Protein AF-A0A547EEY6-F1 (afdb_monomer_lite)

Sequence (179 aa):
MLDSLKEVNQKLDKKADKVGGGTKEDALVTLDTLIASGTVKAETAMSLLPTLQKGAVATGASSEDMAKIAISSMQQFGIKEEDIGRALDMAVAAGQAGSFELAYMASWLPQQMAAAKQAGLSSIEGFERLLIANQQARVTAGTSDEAGNNLVNLLGKITAKETNERFKNIEYKSVEDQT

Radius of gyration: 20.04 Å; chains: 1; bounding box: 40×37×74 Å

pLDDT: mean 86.89, std 13.4, range [40.03, 98.25]

Organism: Mannheimia haemolytica (NCBI:txid75985)

Foldseek 3Di:
DVVVVVVLVVLLVVCQVPLPAADSVLLVLLLCLLVVLVQHDSVLSSVCSSLLRNLCRVQVNRSNLLSLQLSLLCPLQVEDSVCSSVLSVLLSVLQVVPLAHSSLCSVQVNLLSNLVVLVVQHYSVSSNVVSVQLSVLSVPDPDSVNSSVVSSVVSNQCNDPVNVVVVVPDDPDDPVNVD

InterPro domains:
  IPR010090 Phage tail tape measure protein [PF10145] (14-170)
  IPR010090 Phage tail tape measure protein [TIGR01760] (33-123)

Secondary structure (DSSP, 8-state):
-HHHHHHHHHHHHHHHHHH-SS-HHHHHHHHHHHHHTSSS-HHHHHHHHHHHHHHHHHHT--HHHHHHHHHHHHHHH---GGGHHHHHHHHHHHHHTSSS-HHHHHHHHHHHHHHHHHTT--HHHHHHHHHHHHHHHHHHSSSHHHHHHHHHHHHHHHH-HHHHHHHHT-----GGGG-

Structure (mmCIF, N/CA/C/O backbone):
data_AF-A0A547EEY6-F1
#
_entry.id   AF-A0A547EEY6-F1
#
loop_
_atom_site.group_PDB
_atom_site.id
_atom_site.type_symbol
_atom_site.label_atom_id
_atom_site.label_alt_id
_atom_site.label_comp_id
_atom_site.label_asym_id
_atom_site.label_entity_id
_atom_site.label_seq_id
_atom_site.pdbx_PDB_ins_code
_atom_site.Cartn_x
_atom_site.Cartn_y
_atom_site.Cartn_z
_atom_site.occupancy
_atom_site.B_iso_or_equiv
_atom_site.auth_seq_id
_atom_site.auth_comp_id
_atom_site.auth_asym_id
_atom_site.auth_atom_id
_atom_site.pdbx_PDB_model_num
ATOM 1 N N . MET A 1 1 ? -19.198 18.211 13.349 1.00 50.56 1 MET A N 1
ATOM 2 C CA . MET A 1 1 ? -17.735 18.002 13.285 1.00 50.56 1 MET A CA 1
ATOM 3 C C . MET A 1 1 ? -17.149 17.767 14.676 1.00 50.56 1 MET A C 1
ATOM 5 O O . MET A 1 1 ? -16.624 16.691 14.903 1.00 50.56 1 MET A O 1
ATOM 9 N N . LEU A 1 2 ? -17.294 18.696 15.633 1.00 40.03 2 LEU A N 1
ATOM 10 C CA . LEU A 1 2 ? -16.827 18.494 17.019 1.00 40.03 2 LEU A CA 1
ATOM 11 C C . LEU A 1 2 ? -17.577 17.381 17.776 1.00 40.03 2 LEU A C 1
ATOM 13 O O . LEU A 1 2 ? -16.948 16.586 18.467 1.00 40.03 2 LEU A O 1
ATOM 17 N N . ASP A 1 3 ? -18.896 17.275 17.602 1.00 55.00 3 ASP A N 1
ATOM 18 C CA . ASP A 1 3 ? -19.679 16.196 18.228 1.00 55.00 3 ASP A CA 1
ATOM 19 C C . ASP A 1 3 ? -19.351 14.823 17.630 1.00 55.00 3 ASP A C 1
ATOM 21 O O . ASP A 1 3 ? -19.234 13.836 18.349 1.00 55.00 3 ASP A O 1
ATOM 25 N N . SER A 1 4 ? -19.074 14.795 16.325 1.00 55.41 4 SER A N 1
ATOM 26 C CA . SER A 1 4 ? -18.596 13.627 15.583 1.00 55.41 4 SER A CA 1
ATOM 27 C C . SER A 1 4 ? -17.285 13.088 16.174 1.00 55.41 4 SER A C 1
ATOM 29 O O . SER A 1 4 ? -17.142 11.888 16.381 1.00 55.41 4 SER A O 1
ATOM 31 N N . LEU A 1 5 ? -16.347 13.982 16.505 1.00 53.81 5 LEU A N 1
ATOM 32 C CA . LEU A 1 5 ? -15.049 13.631 17.093 1.00 53.81 5 LEU A CA 1
ATOM 33 C C . LEU A 1 5 ? -15.175 13.099 18.528 1.00 53.81 5 LEU A C 1
ATOM 35 O O . LEU A 1 5 ? -14.501 12.137 18.893 1.00 53.81 5 LEU A O 1
ATOM 39 N N . LYS A 1 6 ? -16.067 13.675 19.346 1.00 67.38 6 LYS A N 1
ATOM 40 C CA . LYS A 1 6 ? -16.330 13.171 20.707 1.00 67.38 6 LYS A CA 1
ATOM 41 C C . LYS A 1 6 ? -16.932 11.768 20.691 1.00 67.38 6 LYS A C 1
ATOM 43 O O . LYS A 1 6 ? -16.553 10.925 21.505 1.00 67.38 6 LYS A O 1
ATOM 48 N N . GLU A 1 7 ? -17.848 11.516 19.763 1.00 71.69 7 GLU A N 1
ATOM 49 C CA . GLU A 1 7 ? -18.482 10.208 19.611 1.00 71.69 7 GLU A CA 1
ATOM 50 C C . GLU A 1 7 ? -17.488 9.148 19.107 1.00 71.69 7 GLU A C 1
ATOM 52 O O . GLU A 1 7 ? -17.507 8.007 19.575 1.00 71.69 7 GLU A O 1
ATOM 57 N N . VAL A 1 8 ? -16.571 9.536 18.212 1.00 65.88 8 VAL A N 1
ATOM 58 C CA . VAL A 1 8 ? -15.445 8.696 17.774 1.00 65.88 8 VAL A CA 1
ATOM 59 C C . VAL A 1 8 ? -14.524 8.364 18.951 1.00 65.88 8 VAL A C 1
ATOM 61 O O . VAL A 1 8 ? -14.259 7.184 19.167 1.00 65.88 8 VAL A O 1
ATOM 64 N N . ASN A 1 9 ? -14.137 9.343 19.777 1.00 64.75 9 ASN A N 1
ATOM 65 C CA . ASN A 1 9 ? -13.295 9.110 20.961 1.00 64.75 9 ASN A CA 1
ATOM 66 C C . ASN A 1 9 ? -13.926 8.143 21.977 1.00 64.75 9 ASN A C 1
ATOM 68 O O . ASN A 1 9 ? -13.262 7.224 22.450 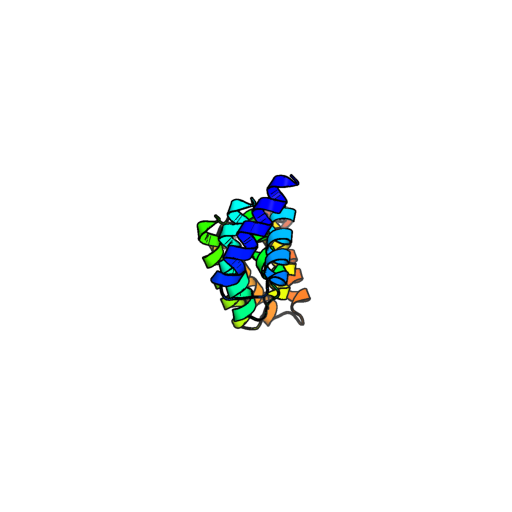1.00 64.75 9 ASN A O 1
ATOM 72 N N . GLN A 1 10 ? -15.222 8.273 22.274 1.00 66.81 10 GLN A N 1
ATOM 73 C CA . GLN A 1 10 ? -15.894 7.328 23.180 1.00 66.81 10 GLN A CA 1
ATOM 74 C C . GLN A 1 10 ? -16.005 5.911 22.602 1.00 66.81 10 GLN A C 1
ATOM 76 O O . GLN A 1 10 ? -15.933 4.923 23.341 1.00 66.81 10 GLN A O 1
ATOM 81 N N . LYS A 1 11 ? -16.229 5.783 21.288 1.00 67.50 11 LYS A N 1
ATOM 82 C CA . LYS A 1 11 ? -16.283 4.473 20.620 1.00 67.50 11 LYS A CA 1
ATOM 83 C C . LYS A 1 11 ? -14.892 3.845 20.511 1.00 67.50 11 LYS A C 1
ATOM 85 O O . LYS A 1 11 ? -14.791 2.620 20.573 1.00 67.50 11 LYS A O 1
ATOM 90 N N . LEU A 1 12 ? -13.856 4.669 20.379 1.00 63.16 12 LEU A N 1
ATOM 91 C CA . LEU A 1 12 ? -12.453 4.275 20.409 1.00 63.16 12 LEU A CA 1
ATOM 92 C C . LEU A 1 12 ? -12.061 3.669 21.746 1.00 63.16 12 LEU A C 1
ATOM 94 O O . LEU A 1 12 ? -11.552 2.557 21.744 1.00 63.16 12 LEU A O 1
ATOM 98 N N . ASP A 1 13 ? -12.372 4.331 22.862 1.00 61.03 13 ASP A N 1
ATOM 99 C CA . ASP A 1 13 ? -12.052 3.824 24.204 1.00 61.03 13 ASP A CA 1
ATOM 100 C C . ASP A 1 13 ? -12.614 2.409 24.411 1.00 61.03 13 ASP A C 1
ATOM 102 O O . ASP A 1 13 ? -11.909 1.483 24.800 1.00 61.03 13 ASP A O 1
ATOM 106 N N . LYS A 1 14 ? -13.874 2.190 24.019 1.00 60.97 14 LYS A N 1
ATOM 107 C CA . LYS A 1 14 ? -14.524 0.873 24.131 1.00 60.97 14 LYS A CA 1
ATOM 108 C C . LYS A 1 14 ? -13.966 -0.185 23.176 1.00 60.97 14 LYS A C 1
ATOM 110 O O . LYS A 1 14 ? -14.146 -1.377 23.438 1.00 60.97 14 LYS A O 1
ATOM 115 N N . LYS A 1 15 ? -13.393 0.223 22.039 1.00 60.44 15 LYS A N 1
ATOM 116 C CA . LYS A 1 15 ? -12.823 -0.690 21.040 1.00 60.44 15 LYS A CA 1
ATOM 117 C C . LYS A 1 15 ? -11.363 -0.997 21.344 1.00 60.44 15 LYS A C 1
ATOM 119 O O . LYS A 1 15 ? -11.035 -2.171 21.346 1.00 60.44 15 LYS A O 1
ATOM 124 N N . ALA A 1 16 ? -10.522 -0.013 21.650 1.00 57.47 16 ALA A N 1
ATOM 125 C CA . ALA A 1 16 ? -9.105 -0.209 21.963 1.00 57.47 16 ALA A CA 1
ATOM 126 C C . ALA A 1 16 ? -8.907 -1.240 23.090 1.00 57.47 16 ALA A C 1
ATOM 128 O O . ALA A 1 16 ? -8.162 -2.201 22.908 1.00 57.47 16 ALA A O 1
ATOM 129 N N . ASP A 1 17 ? -9.699 -1.144 24.164 1.00 54.88 17 ASP A N 1
ATOM 130 C CA . ASP A 1 17 ? -9.675 -2.094 25.289 1.00 54.88 17 ASP A CA 1
ATOM 131 C C . ASP A 1 17 ? -10.091 -3.529 24.905 1.00 54.88 17 ASP A C 1
ATOM 133 O O . ASP A 1 17 ? -9.723 -4.495 25.572 1.00 54.88 17 ASP A O 1
ATOM 137 N N . LYS A 1 18 ? -10.881 -3.691 23.836 1.00 53.91 18 LYS A N 1
ATOM 138 C CA . LYS A 1 18 ? -11.432 -4.987 23.393 1.00 53.91 18 LYS A CA 1
ATOM 139 C C . LYS A 1 18 ? -10.723 -5.587 22.185 1.00 53.91 18 LYS A C 1
ATOM 141 O O . LYS A 1 18 ? -10.877 -6.777 21.921 1.00 53.91 18 LYS A O 1
ATOM 146 N N . VAL A 1 19 ? -10.036 -4.766 21.401 1.00 55.75 19 VAL A N 1
ATOM 147 C CA . VAL A 1 19 ? -9.617 -5.117 20.043 1.00 55.75 19 VAL A CA 1
ATOM 148 C C . VAL A 1 19 ? -8.312 -5.899 20.023 1.00 55.75 19 VAL A C 1
ATOM 150 O O . VAL A 1 19 ? -8.169 -6.719 19.122 1.00 55.75 19 VAL A O 1
ATOM 153 N N . GLY A 1 20 ? -7.445 -5.737 21.031 1.00 55.34 20 GLY A N 1
ATOM 154 C CA . GLY A 1 20 ? -6.220 -6.523 21.201 1.00 55.34 20 GLY A CA 1
ATOM 155 C C . GLY A 1 20 ? -5.315 -6.472 19.967 1.00 55.34 20 GLY A C 1
ATOM 156 O O . GLY A 1 20 ? -5.513 -7.227 19.018 1.00 55.34 20 GLY A O 1
ATOM 157 N N . GLY A 1 21 ? -4.314 -5.592 19.973 1.00 61.91 21 GLY A N 1
ATOM 158 C CA . GLY A 1 21 ? -3.379 -5.504 18.850 1.00 61.91 21 GLY A CA 1
ATOM 159 C C . GLY A 1 21 ? -2.663 -4.171 18.660 1.00 61.91 21 GLY A C 1
ATOM 160 O O . GLY A 1 21 ? -2.195 -3.945 17.564 1.00 61.91 21 GLY A O 1
ATOM 161 N N . GLY A 1 22 ? -2.582 -3.288 19.657 1.00 73.44 22 GLY A N 1
ATOM 162 C CA . GLY A 1 22 ? -1.822 -2.033 19.571 1.00 73.44 22 GLY A CA 1
ATOM 163 C C . GLY A 1 22 ? -2.166 -1.079 20.716 1.00 73.44 22 GLY A C 1
ATOM 164 O O . GLY A 1 22 ? -2.971 -1.435 21.585 1.00 73.44 22 GLY A O 1
ATOM 165 N N . THR A 1 23 ? -1.532 0.096 20.760 1.00 85.38 23 THR A N 1
ATOM 166 C CA . THR A 1 23 ? -1.793 1.114 21.795 1.00 85.38 23 THR A CA 1
ATOM 167 C C . THR A 1 23 ? -2.985 2.007 21.429 1.00 85.38 23 THR A C 1
ATOM 169 O O . THR A 1 23 ? -3.454 2.029 20.289 1.00 85.38 23 THR A O 1
ATOM 172 N N . LYS A 1 24 ? -3.506 2.772 22.396 1.00 85.12 24 LYS A N 1
ATOM 173 C CA . LYS A 1 24 ? -4.571 3.752 22.125 1.00 85.12 24 LYS A CA 1
ATOM 174 C C . LYS A 1 24 ? -4.076 4.852 21.181 1.00 85.12 24 LYS A C 1
ATOM 176 O O . LYS A 1 24 ? -4.823 5.318 20.323 1.00 85.12 24 LYS A O 1
ATOM 181 N N . GLU A 1 25 ? -2.821 5.241 21.338 1.00 86.50 25 GLU A N 1
ATOM 182 C CA . GLU A 1 25 ? -2.127 6.221 20.514 1.00 86.50 25 GLU A CA 1
ATOM 183 C C . GLU A 1 25 ? -2.026 5.734 19.062 1.00 86.50 25 GLU A C 1
ATOM 185 O O . GLU A 1 25 ? -2.420 6.458 18.148 1.00 86.50 25 GLU A O 1
ATOM 190 N N . ASP A 1 26 ? -1.614 4.482 18.849 1.00 87.25 26 ASP A N 1
ATOM 191 C CA . ASP A 1 26 ? -1.578 3.859 17.518 1.00 87.25 26 ASP A CA 1
ATOM 192 C C . ASP A 1 26 ? -2.963 3.828 16.865 1.00 87.25 26 ASP A C 1
ATOM 194 O O . ASP A 1 26 ? -3.116 4.101 15.668 1.00 87.25 26 ASP A O 1
ATOM 198 N N . ALA A 1 27 ? -3.993 3.515 17.654 1.00 89.50 27 ALA A N 1
ATOM 199 C CA . ALA A 1 27 ? -5.365 3.483 17.173 1.00 89.50 27 ALA A CA 1
ATOM 200 C C . ALA A 1 27 ? -5.855 4.868 16.720 1.00 89.50 27 ALA A C 1
ATOM 202 O O . ALA A 1 27 ? -6.516 4.974 15.683 1.00 89.50 27 ALA A O 1
ATOM 203 N N . LEU A 1 28 ? -5.498 5.924 17.458 1.00 90.56 28 LEU A N 1
ATOM 204 C CA . LEU A 1 28 ? -5.789 7.310 17.085 1.00 90.56 28 LEU A CA 1
ATOM 205 C C . LEU A 1 28 ? -5.065 7.701 15.795 1.00 90.56 28 LEU A C 1
ATOM 207 O O . LEU A 1 28 ? -5.721 8.155 14.862 1.00 90.56 28 LEU A O 1
ATOM 211 N N . VAL A 1 29 ? -3.760 7.427 15.692 1.00 91.25 29 VAL A N 1
ATOM 212 C CA . VAL A 1 29 ? -2.972 7.696 14.473 1.00 91.25 29 VAL A CA 1
ATOM 213 C C . VAL A 1 29 ? -3.573 6.989 13.257 1.00 91.25 29 VAL A C 1
ATOM 215 O O . VAL A 1 29 ? -3.698 7.585 12.186 1.00 91.25 29 VAL A O 1
ATOM 218 N N . THR A 1 30 ? -3.996 5.732 13.418 1.00 92.75 30 THR A N 1
ATOM 219 C CA . THR A 1 30 ? -4.635 4.957 12.343 1.00 92.75 30 THR A CA 1
ATOM 220 C C . THR A 1 30 ? -5.912 5.633 11.860 1.00 92.75 30 THR A C 1
ATOM 222 O O . THR A 1 30 ? -6.096 5.829 10.658 1.00 92.75 30 THR A O 1
ATOM 225 N N . LEU A 1 31 ? -6.812 5.984 12.783 1.00 93.19 31 LEU A N 1
ATOM 226 C CA . LEU A 1 31 ? -8.083 6.607 12.428 1.00 93.19 31 LEU A CA 1
ATOM 227 C C . LEU A 1 31 ? -7.897 7.991 11.828 1.00 93.19 31 LEU A C 1
ATOM 229 O O . LEU A 1 31 ? -8.545 8.285 10.825 1.00 93.19 31 LEU A O 1
ATOM 233 N N . ASP A 1 32 ? -7.013 8.803 12.401 1.00 93.38 32 ASP A N 1
ATOM 234 C CA . ASP A 1 32 ? -6.700 10.127 11.876 1.00 93.38 32 ASP A CA 1
ATOM 235 C C . ASP A 1 32 ? -6.169 10.012 10.446 1.00 93.38 32 ASP A C 1
ATOM 237 O O . ASP A 1 32 ? -6.658 10.707 9.561 1.00 93.38 32 ASP A O 1
ATOM 241 N N . THR A 1 33 ? -5.268 9.062 10.178 1.00 95.12 33 THR A N 1
ATOM 242 C CA . THR A 1 33 ? -4.735 8.806 8.828 1.00 95.12 33 THR A CA 1
ATOM 243 C C . THR A 1 33 ? -5.836 8.386 7.849 1.00 95.12 33 THR A C 1
ATOM 245 O O . THR A 1 33 ? -5.935 8.927 6.744 1.00 95.12 33 THR A O 1
ATOM 248 N N . LEU A 1 34 ? -6.700 7.445 8.249 1.00 94.81 34 LEU A N 1
ATOM 249 C CA . LEU A 1 34 ? -7.816 6.977 7.421 1.00 94.81 34 LEU A CA 1
ATOM 250 C C . LEU A 1 34 ? -8.799 8.109 7.109 1.00 94.81 34 LEU A C 1
ATOM 252 O O . LEU A 1 34 ? -9.129 8.331 5.944 1.00 94.81 34 LEU A O 1
ATOM 256 N N . ILE A 1 35 ? -9.241 8.847 8.126 1.00 93.31 35 ILE A N 1
ATOM 257 C CA . ILE A 1 35 ? -10.237 9.916 7.987 1.00 93.31 35 ILE A CA 1
ATOM 258 C C . ILE A 1 35 ? -9.650 11.105 7.213 1.00 93.31 35 ILE A C 1
ATOM 260 O O . ILE A 1 35 ? -10.320 11.654 6.335 1.00 93.31 35 ILE A O 1
ATOM 264 N N . ALA A 1 36 ? -8.387 11.467 7.465 1.00 93.50 36 ALA A N 1
ATOM 265 C CA . ALA A 1 36 ? -7.700 12.553 6.763 1.00 93.50 36 ALA A CA 1
ATOM 266 C C . ALA A 1 36 ? -7.525 12.285 5.260 1.00 93.50 36 ALA A C 1
ATOM 268 O O . ALA A 1 36 ? -7.409 13.237 4.489 1.00 93.50 36 ALA A O 1
ATOM 269 N N . SER A 1 37 ? -7.573 11.022 4.813 1.00 91.44 37 SER A N 1
ATOM 270 C CA . SER A 1 37 ? -7.550 10.686 3.379 1.00 91.44 37 SER A CA 1
ATOM 271 C C . SER A 1 37 ? -8.733 11.264 2.592 1.00 91.44 37 SER A C 1
ATOM 273 O O . SER A 1 37 ? -8.697 11.300 1.361 1.00 91.44 37 SER A O 1
ATOM 275 N N . GLY A 1 38 ? -9.826 11.625 3.279 1.00 88.38 38 GLY A N 1
ATOM 276 C CA . GLY A 1 38 ? -11.080 12.082 2.676 1.00 88.38 38 GLY A CA 1
ATOM 277 C C . GLY A 1 38 ? -11.845 11.004 1.894 1.00 88.38 38 GLY A C 1
ATOM 278 O O . GLY A 1 38 ? -12.954 11.262 1.434 1.00 88.38 38 GLY A O 1
ATOM 279 N N . THR A 1 39 ? -11.283 9.800 1.736 1.00 82.75 39 THR A N 1
ATOM 280 C CA . THR A 1 39 ? -11.930 8.668 1.045 1.00 82.75 39 THR A CA 1
ATOM 281 C C . THR A 1 39 ? -12.552 7.679 2.014 1.00 82.75 39 THR A C 1
ATOM 283 O O . THR A 1 39 ? -13.625 7.143 1.740 1.00 82.75 39 THR A O 1
ATOM 286 N N . VAL A 1 40 ? -11.899 7.433 3.149 1.00 90.81 40 VAL A N 1
ATOM 287 C CA . VAL A 1 40 ? -12.392 6.479 4.143 1.00 90.81 40 VAL A CA 1
ATOM 288 C C . VAL A 1 40 ? -13.359 7.194 5.083 1.00 90.81 40 VAL A C 1
ATOM 290 O O . VAL A 1 40 ? -12.995 8.157 5.758 1.00 90.81 40 VAL A O 1
ATOM 293 N N . LYS A 1 41 ? -14.610 6.726 5.133 1.00 90.81 41 LYS A N 1
ATOM 294 C CA . LYS A 1 41 ? -15.618 7.252 6.065 1.00 90.81 41 LYS A CA 1
ATOM 295 C C . LYS A 1 41 ? -15.270 6.862 7.501 1.00 90.81 41 LYS A C 1
ATOM 297 O O . LYS A 1 41 ? -14.616 5.846 7.726 1.00 90.81 41 LYS A O 1
ATOM 302 N N . ALA A 1 42 ? -15.754 7.622 8.482 1.00 89.81 42 ALA A N 1
ATOM 303 C CA . ALA A 1 42 ? -15.492 7.343 9.894 1.00 89.81 42 ALA A CA 1
ATOM 304 C C . ALA A 1 42 ? -15.970 5.938 10.309 1.00 89.81 42 ALA A C 1
ATOM 306 O O . ALA A 1 42 ? -15.280 5.237 11.047 1.00 89.81 42 ALA A O 1
ATOM 307 N N . GLU A 1 43 ? -17.120 5.494 9.800 1.00 90.56 43 GLU A N 1
ATOM 308 C CA . GLU A 1 43 ? -17.676 4.164 10.066 1.00 90.56 43 GLU A CA 1
ATOM 309 C C . GLU A 1 43 ? -16.767 3.060 9.516 1.00 90.56 43 GLU A C 1
ATOM 311 O O . GLU A 1 43 ? -16.447 2.105 10.229 1.00 90.56 43 GLU A O 1
ATOM 316 N N . THR A 1 44 ? -16.297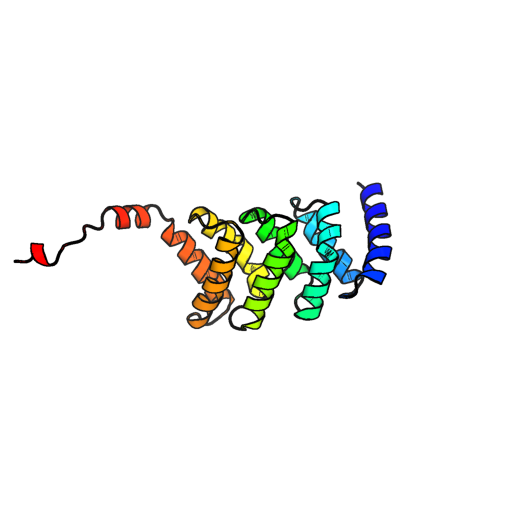 3.230 8.279 1.00 90.06 44 THR A N 1
ATOM 317 C CA . THR A 1 44 ? -15.344 2.333 7.622 1.00 90.06 44 THR A CA 1
ATOM 318 C C . THR A 1 44 ? -14.022 2.296 8.377 1.00 90.06 44 THR A C 1
ATOM 320 O O . THR A 1 44 ? -13.519 1.218 8.683 1.00 90.06 44 THR A O 1
ATOM 323 N N . ALA A 1 45 ? -13.484 3.458 8.758 1.00 92.00 45 ALA A N 1
ATOM 324 C CA . ALA A 1 45 ? -12.238 3.553 9.509 1.00 92.00 45 ALA A CA 1
ATOM 325 C C . ALA A 1 45 ? -12.341 2.805 10.846 1.00 92.00 45 ALA A C 1
ATOM 327 O O . ALA A 1 45 ? -11.487 1.988 11.186 1.00 92.00 45 ALA A O 1
ATOM 328 N N . MET A 1 46 ? -13.453 2.993 11.560 1.00 90.75 46 MET A N 1
ATOM 329 C CA . MET A 1 46 ? -13.754 2.277 12.799 1.00 90.75 46 MET A CA 1
ATOM 330 C C . MET A 1 46 ? -13.943 0.768 12.598 1.00 90.75 46 MET A C 1
ATOM 332 O O . MET A 1 46 ? -13.719 0.001 13.541 1.00 90.75 46 MET A O 1
ATOM 336 N N . SER A 1 47 ? -14.408 0.336 11.425 1.00 90.44 47 SER A N 1
ATOM 337 C CA . SER A 1 47 ? -14.551 -1.078 11.058 1.00 90.44 47 SER A CA 1
ATOM 338 C C . SER A 1 47 ? -13.200 -1.729 10.754 1.00 90.44 47 SER A C 1
ATOM 340 O O . SER A 1 47 ? -12.948 -2.846 11.197 1.00 90.44 47 SER A O 1
ATOM 342 N N . LEU A 1 48 ? -12.310 -1.007 10.065 1.00 90.75 48 LEU A N 1
ATOM 343 C CA . LEU A 1 48 ? -10.982 -1.484 9.666 1.00 90.75 48 LEU A CA 1
ATOM 344 C C . LEU A 1 48 ? -9.944 -1.419 10.790 1.00 90.75 48 LEU A C 1
ATOM 346 O O . LEU A 1 48 ? -8.987 -2.192 10.778 1.00 90.75 48 LEU A O 1
ATOM 350 N N . LEU A 1 49 ? -10.132 -0.526 11.765 1.00 91.69 49 LEU A N 1
ATOM 351 C CA . LEU A 1 49 ? -9.194 -0.298 12.863 1.00 91.69 49 LEU A CA 1
ATOM 352 C C . LEU A 1 49 ? -8.703 -1.595 13.546 1.00 91.69 49 LEU A C 1
ATOM 354 O O . LEU A 1 49 ? -7.492 -1.734 13.705 1.00 91.69 49 LEU A O 1
ATOM 358 N N . PRO A 1 50 ? -9.563 -2.573 13.904 1.00 88.62 50 PRO A N 1
ATOM 359 C CA . PRO A 1 50 ? -9.109 -3.831 14.493 1.00 88.62 50 PRO A CA 1
ATOM 360 C C . PRO A 1 50 ? -8.156 -4.632 13.614 1.00 88.62 50 PRO A C 1
ATOM 362 O O . PRO A 1 50 ? -7.185 -5.191 14.117 1.00 88.62 50 PRO A O 1
ATOM 365 N N . THR A 1 51 ? -8.432 -4.689 12.314 1.00 88.94 51 THR A N 1
ATOM 366 C CA . THR A 1 51 ? -7.611 -5.414 11.342 1.00 88.94 51 THR A CA 1
ATOM 367 C C . THR A 1 51 ? -6.253 -4.742 11.183 1.00 88.94 51 THR A C 1
ATOM 369 O O . THR A 1 51 ? -5.224 -5.410 11.236 1.00 88.94 51 THR A O 1
ATOM 372 N N . LEU A 1 52 ? -6.244 -3.414 11.059 1.00 91.12 52 LEU A N 1
ATOM 373 C CA . LEU A 1 52 ? -5.024 -2.625 10.888 1.00 91.12 52 LEU A CA 1
ATOM 374 C C . LEU A 1 52 ? -4.113 -2.695 12.113 1.00 91.12 52 LEU A C 1
ATOM 376 O O . LEU A 1 52 ? -2.921 -2.940 11.959 1.00 91.12 52 LEU A O 1
ATOM 380 N N . GLN A 1 53 ? -4.674 -2.549 13.316 1.00 89.75 53 GLN A N 1
ATOM 381 C CA . GLN A 1 53 ? -3.923 -2.654 14.569 1.00 89.75 53 GLN A CA 1
ATOM 382 C C . GLN A 1 53 ? -3.294 -4.045 14.710 1.00 89.75 53 GLN A C 1
ATOM 384 O O . GLN A 1 53 ? -2.078 -4.173 14.827 1.00 89.75 53 GLN A O 1
ATOM 389 N N . LYS A 1 54 ? -4.097 -5.110 14.571 1.00 86.38 54 LYS A N 1
ATOM 390 C CA . LYS A 1 54 ? -3.584 -6.488 14.625 1.00 86.38 54 LYS A CA 1
ATOM 391 C C . LYS A 1 54 ? -2.482 -6.742 13.603 1.00 86.38 54 LYS A C 1
ATOM 393 O O . LYS A 1 54 ? -1.486 -7.369 13.948 1.00 86.38 54 LYS A O 1
ATOM 398 N N . GLY A 1 55 ? -2.650 -6.251 12.376 1.00 86.50 55 GLY A N 1
ATOM 399 C CA . GLY A 1 55 ? -1.634 -6.358 11.334 1.00 86.50 55 GLY A CA 1
ATOM 400 C C . GLY A 1 55 ? -0.344 -5.615 11.692 1.00 86.50 55 GLY A C 1
ATOM 401 O O . GLY A 1 55 ? 0.737 -6.183 11.549 1.00 86.50 55 GLY A O 1
ATOM 402 N N . ALA A 1 56 ? -0.444 -4.393 12.222 1.00 89.88 56 ALA A N 1
ATOM 403 C CA . ALA A 1 56 ? 0.703 -3.612 12.687 1.00 89.88 56 ALA A CA 1
ATOM 404 C C . ALA A 1 56 ? 1.484 -4.355 13.785 1.00 89.88 56 ALA A C 1
ATOM 406 O O . ALA A 1 56 ? 2.685 -4.571 13.644 1.00 89.88 56 ALA A O 1
ATOM 407 N N . VAL A 1 57 ? 0.809 -4.869 14.819 1.00 88.00 57 VAL A N 1
ATOM 408 C CA . VAL A 1 57 ? 1.475 -5.655 15.875 1.00 88.00 57 VAL A CA 1
ATOM 409 C C . VAL A 1 57 ? 2.046 -6.976 15.362 1.00 88.00 57 VAL A C 1
ATOM 411 O O . VAL A 1 57 ? 3.149 -7.348 15.755 1.00 88.00 57 VAL A O 1
ATOM 414 N N . ALA A 1 58 ? 1.337 -7.684 14.482 1.00 86.44 58 ALA A N 1
ATOM 415 C CA . ALA A 1 58 ? 1.801 -8.966 13.950 1.00 86.44 58 ALA A CA 1
ATOM 416 C C . ALA A 1 58 ? 3.045 -8.832 13.059 1.00 86.44 58 ALA A C 1
ATOM 418 O O . ALA A 1 58 ? 3.842 -9.764 12.968 1.00 86.44 58 ALA A O 1
ATOM 419 N N . THR A 1 59 ? 3.200 -7.692 12.386 1.00 86.25 59 THR A N 1
ATOM 420 C CA . THR A 1 59 ? 4.292 -7.457 11.431 1.00 86.25 59 THR A CA 1
ATOM 421 C C . THR A 1 59 ? 5.404 -6.566 11.967 1.00 86.25 59 THR A C 1
ATOM 423 O O . THR A 1 59 ? 6.486 -6.545 11.388 1.00 86.25 59 THR A O 1
ATOM 426 N N . GLY A 1 60 ? 5.148 -5.820 13.042 1.00 87.31 60 GLY A N 1
ATOM 427 C CA . GLY A 1 60 ? 6.014 -4.734 13.497 1.00 87.31 60 GLY A CA 1
ATOM 428 C C . GLY A 1 60 ? 5.958 -3.485 12.608 1.00 87.31 60 GLY A C 1
ATOM 429 O O . GLY A 1 60 ? 6.725 -2.553 12.840 1.00 87.31 60 GLY A O 1
ATOM 430 N N . ALA A 1 61 ? 5.083 -3.448 11.595 1.00 89.19 61 ALA A N 1
ATOM 431 C CA . ALA A 1 61 ? 4.881 -2.266 10.765 1.00 89.19 61 ALA A CA 1
ATOM 432 C C . ALA A 1 61 ? 4.185 -1.152 11.555 1.00 89.19 61 ALA A C 1
ATOM 434 O O . ALA A 1 61 ? 3.438 -1.408 12.503 1.00 89.19 61 ALA A O 1
ATOM 435 N N . SER A 1 62 ? 4.389 0.097 11.134 1.00 91.25 62 SER A N 1
ATOM 436 C CA . SER A 1 62 ? 3.666 1.209 11.738 1.00 91.25 62 SER A CA 1
ATOM 437 C C . SER A 1 62 ? 2.179 1.142 11.379 1.00 91.25 62 SER A C 1
ATOM 439 O O . SER A 1 62 ? 1.786 0.745 10.276 1.00 91.25 62 SER A O 1
ATOM 441 N N . SER A 1 63 ? 1.330 1.573 12.309 1.00 90.06 63 SER A N 1
ATOM 442 C CA . SER A 1 63 ? -0.110 1.646 12.055 1.00 90.06 63 SER A CA 1
ATOM 443 C C . SER A 1 63 ? -0.457 2.624 10.923 1.00 90.06 63 SER A C 1
ATOM 445 O O . SER A 1 63 ? -1.433 2.428 10.198 1.00 90.06 63 SER A O 1
ATOM 447 N N . GLU A 1 64 ? 0.375 3.651 10.736 1.00 92.38 64 GLU A N 1
ATOM 448 C CA . GLU A 1 64 ? 0.268 4.613 9.640 1.00 92.38 64 GLU A CA 1
ATOM 449 C C . GLU A 1 64 ? 0.543 3.960 8.276 1.00 92.38 64 GLU A C 1
ATOM 451 O O . GLU A 1 64 ? -0.206 4.188 7.325 1.00 92.38 64 GLU A O 1
ATOM 456 N N . ASP A 1 65 ? 1.562 3.103 8.170 1.00 95.06 65 ASP A N 1
ATOM 457 C CA . ASP A 1 65 ? 1.881 2.390 6.925 1.00 95.06 65 ASP A CA 1
ATOM 458 C C . ASP A 1 65 ? 0.760 1.431 6.529 1.00 95.06 65 ASP A C 1
ATOM 460 O O . ASP A 1 65 ? 0.323 1.416 5.374 1.00 95.06 65 ASP A O 1
ATOM 464 N N . MET A 1 66 ? 0.221 0.693 7.502 1.00 94.38 66 MET A N 1
ATOM 465 C CA . MET A 1 66 ? -0.938 -0.175 7.284 1.00 94.38 66 MET A CA 1
ATOM 466 C C . MET A 1 66 ? -2.147 0.631 6.789 1.00 94.38 66 MET A C 1
ATOM 468 O O . MET A 1 66 ? -2.821 0.228 5.835 1.00 94.38 66 MET A O 1
ATOM 472 N N . ALA A 1 67 ? -2.399 1.802 7.384 1.00 95.38 67 ALA A N 1
ATOM 473 C CA . ALA A 1 67 ? -3.460 2.700 6.940 1.00 95.38 67 ALA A CA 1
ATOM 474 C C . ALA A 1 67 ? -3.219 3.209 5.509 1.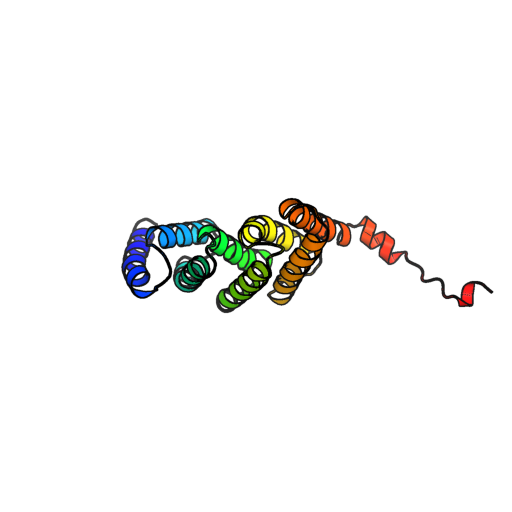00 95.38 67 ALA A C 1
ATOM 476 O O . ALA A 1 67 ? -4.140 3.170 4.694 1.00 95.38 67 ALA A O 1
ATOM 477 N N . LYS A 1 68 ? -1.994 3.623 5.157 1.00 96.06 68 LYS A N 1
ATOM 478 C CA . LYS A 1 68 ? -1.635 4.073 3.796 1.00 96.06 68 LYS A CA 1
ATOM 479 C C . LYS A 1 68 ? -1.865 2.987 2.745 1.00 96.06 68 LYS A C 1
ATOM 481 O O . LYS A 1 68 ? -2.407 3.276 1.671 1.00 96.06 68 LYS A O 1
ATOM 486 N N . ILE A 1 69 ? -1.510 1.738 3.047 1.00 96.69 69 ILE A N 1
ATOM 487 C CA . ILE A 1 69 ? -1.767 0.597 2.153 1.00 96.69 69 ILE A CA 1
ATOM 488 C C . ILE A 1 69 ? -3.277 0.402 1.965 1.00 96.69 69 ILE A C 1
ATOM 490 O O . ILE A 1 69 ? -3.740 0.295 0.828 1.00 96.69 69 ILE A O 1
ATOM 494 N N . ALA A 1 70 ? -4.066 0.430 3.044 1.00 96.38 70 ALA A N 1
ATOM 495 C CA . ALA A 1 70 ? -5.522 0.305 2.956 1.00 96.38 70 ALA A CA 1
ATOM 496 C C . ALA A 1 70 ? -6.162 1.449 2.148 1.00 96.38 70 ALA A C 1
ATOM 498 O O . ALA A 1 70 ? -6.944 1.198 1.230 1.00 96.38 70 ALA A O 1
ATOM 499 N N . ILE A 1 71 ? -5.788 2.700 2.435 1.00 96.25 71 ILE A N 1
ATOM 500 C CA . ILE A 1 71 ? -6.294 3.896 1.739 1.00 96.25 71 ILE A CA 1
ATOM 501 C C . ILE A 1 71 ? -6.036 3.783 0.242 1.00 96.25 71 ILE A C 1
ATOM 503 O O . ILE A 1 71 ? -6.949 3.943 -0.567 1.00 96.25 71 ILE A O 1
ATOM 507 N N . SER A 1 72 ? -4.792 3.491 -0.129 1.00 96.06 72 SER A N 1
ATOM 508 C CA . SER A 1 72 ? -4.389 3.441 -1.530 1.00 96.06 72 SER A CA 1
ATOM 509 C C . SER A 1 72 ? -5.047 2.269 -2.271 1.00 96.06 72 SER A C 1
ATOM 511 O O . SER A 1 72 ? -5.478 2.444 -3.413 1.00 96.06 72 SER A O 1
ATOM 513 N N . SER A 1 73 ? -5.234 1.128 -1.602 1.00 96.94 73 SER A N 1
ATOM 514 C CA . SER A 1 73 ? -5.984 -0.028 -2.118 1.00 96.94 73 SER A CA 1
ATOM 515 C C . SER A 1 73 ? -7.436 0.330 -2.459 1.00 96.94 73 SER A C 1
ATOM 517 O O . SER A 1 73 ? -7.928 -0.001 -3.542 1.00 96.94 73 SER A O 1
ATOM 519 N N . MET A 1 74 ? -8.112 1.066 -1.570 1.00 95.56 74 MET A N 1
ATOM 520 C CA . MET A 1 74 ? -9.478 1.547 -1.807 1.00 95.56 74 MET A CA 1
ATOM 521 C C . MET A 1 74 ? -9.521 2.603 -2.921 1.00 95.56 74 MET A C 1
ATOM 523 O O . MET A 1 74 ? -10.307 2.489 -3.859 1.00 95.56 74 MET A O 1
ATOM 527 N N . GLN A 1 75 ? -8.665 3.625 -2.839 1.00 94.06 75 GLN A N 1
ATOM 528 C CA . GLN A 1 75 ? -8.686 4.786 -3.737 1.00 94.06 75 GLN A CA 1
ATOM 529 C C . GLN A 1 75 ? -8.303 4.440 -5.174 1.00 94.06 75 GLN A C 1
ATOM 531 O O . GLN A 1 75 ? -8.965 4.863 -6.124 1.00 94.06 75 GLN A O 1
ATOM 536 N N . GLN A 1 76 ? -7.202 3.713 -5.351 1.00 94.06 76 GLN A N 1
ATOM 537 C CA . GLN A 1 76 ? -6.622 3.521 -6.675 1.00 94.06 76 GLN A CA 1
ATOM 538 C C . GLN A 1 76 ? -7.233 2.311 -7.367 1.00 94.06 76 GLN A C 1
ATOM 540 O O . GLN A 1 76 ? -7.635 2.404 -8.533 1.00 94.06 76 GLN A O 1
ATOM 545 N N . PHE A 1 77 ? -7.343 1.199 -6.642 1.00 95.81 77 PHE A N 1
ATOM 546 C CA . PHE A 1 77 ? -7.743 -0.094 -7.196 1.00 95.81 77 PHE A CA 1
ATOM 547 C C . PHE A 1 77 ? -9.201 -0.458 -6.939 1.00 95.81 77 PHE A C 1
ATOM 549 O O . PHE A 1 77 ? -9.670 -1.452 -7.492 1.00 95.81 77 PHE A O 1
ATOM 556 N N . GLY A 1 78 ? -9.935 0.366 -6.184 1.00 94.62 78 GLY A N 1
ATOM 557 C CA . GLY A 1 78 ? -11.357 0.151 -5.934 1.00 94.62 78 GLY A CA 1
ATOM 558 C C . GLY A 1 78 ? -11.628 -1.101 -5.103 1.00 94.62 78 GLY A C 1
ATOM 559 O O . GLY A 1 78 ? -12.707 -1.680 -5.225 1.00 94.62 78 GLY A O 1
ATOM 560 N N . ILE A 1 79 ? -10.655 -1.543 -4.297 1.00 96.38 79 ILE A N 1
ATOM 561 C CA . ILE A 1 79 ? -10.851 -2.669 -3.382 1.00 96.38 79 ILE A CA 1
ATOM 562 C C . ILE A 1 79 ? -11.909 -2.263 -2.356 1.00 96.38 79 ILE A C 1
ATOM 564 O O . ILE A 1 79 ? -11.817 -1.203 -1.730 1.00 96.38 79 ILE A O 1
ATOM 568 N N . LYS A 1 80 ? -12.946 -3.091 -2.223 1.00 94.44 80 LYS A N 1
ATOM 569 C CA . LYS A 1 80 ? -14.070 -2.833 -1.323 1.00 94.44 80 LYS A CA 1
ATOM 570 C C . LYS A 1 80 ? -13.645 -2.991 0.129 1.00 94.44 80 LYS A C 1
ATOM 572 O O . LYS A 1 80 ? -12.748 -3.764 0.436 1.00 94.44 80 LYS A O 1
ATOM 577 N N . GLU A 1 81 ? -14.362 -2.317 1.025 1.00 91.56 81 GLU A N 1
ATOM 578 C CA . GLU A 1 81 ? -14.113 -2.343 2.474 1.00 91.56 81 GLU A CA 1
ATOM 579 C C . GLU A 1 81 ? -14.030 -3.770 3.040 1.00 91.56 81 GLU A C 1
ATOM 581 O O . GLU A 1 81 ? -13.156 -4.061 3.852 1.00 91.56 81 GLU A O 1
ATOM 586 N N . GLU A 1 82 ? -14.898 -4.667 2.561 1.00 92.44 82 GLU A N 1
ATOM 587 C CA . GLU A 1 82 ? -14.948 -6.087 2.938 1.00 92.44 82 GLU A CA 1
ATOM 588 C C . GLU A 1 82 ? -13.697 -6.886 2.527 1.00 92.44 82 GLU A C 1
ATOM 590 O O . GLU A 1 82 ? -13.332 -7.842 3.209 1.00 92.44 82 GLU A O 1
ATOM 595 N N . ASP A 1 83 ? -12.994 -6.453 1.477 1.00 95.75 83 ASP A N 1
ATOM 596 C CA . ASP A 1 83 ? -11.800 -7.112 0.935 1.00 95.75 83 ASP A CA 1
ATOM 597 C C . ASP A 1 83 ? -10.485 -6.483 1.426 1.00 95.75 83 ASP A C 1
ATOM 599 O O . ASP A 1 83 ? -9.403 -7.009 1.151 1.00 95.75 83 ASP A O 1
ATOM 603 N N . ILE A 1 84 ? -10.533 -5.379 2.181 1.00 94.31 84 ILE A N 1
ATOM 604 C CA . ILE A 1 84 ? -9.315 -4.707 2.663 1.00 94.31 84 ILE A CA 1
ATOM 605 C C . ILE A 1 84 ? -8.510 -5.586 3.613 1.00 94.31 84 ILE A C 1
ATOM 607 O O . ILE A 1 84 ? -7.285 -5.571 3.542 1.00 94.31 84 ILE A O 1
ATOM 611 N N . GLY A 1 85 ? -9.162 -6.402 4.446 1.00 92.50 85 GLY A N 1
ATOM 612 C CA . GLY A 1 85 ? -8.444 -7.382 5.268 1.00 92.50 85 GLY A CA 1
ATOM 613 C C . GLY A 1 85 ? -7.599 -8.328 4.414 1.00 92.50 85 GLY A C 1
ATOM 614 O O . GLY A 1 85 ? -6.409 -8.484 4.664 1.00 92.50 85 GLY A O 1
ATOM 615 N N . ARG A 1 86 ? -8.175 -8.847 3.323 1.00 95.94 86 ARG A N 1
ATOM 616 C CA . ARG A 1 86 ? -7.468 -9.725 2.384 1.00 95.94 86 ARG A CA 1
ATOM 617 C C . ARG A 1 86 ? -6.325 -9.008 1.662 1.00 95.94 86 ARG A C 1
ATOM 619 O O . ARG A 1 86 ? -5.264 -9.597 1.483 1.00 95.94 86 ARG A O 1
ATOM 626 N N . ALA A 1 87 ? -6.518 -7.754 1.253 1.00 96.88 87 ALA A N 1
ATOM 627 C CA . ALA A 1 87 ? -5.450 -6.961 0.642 1.00 96.88 87 ALA A CA 1
ATOM 628 C C . ALA A 1 87 ? -4.282 -6.737 1.621 1.00 96.88 87 ALA A C 1
ATOM 630 O O . ALA A 1 87 ? -3.120 -6.884 1.247 1.00 96.88 87 ALA A O 1
ATOM 631 N N . LEU A 1 88 ? -4.575 -6.446 2.891 1.00 95.25 88 LEU A N 1
ATOM 632 C CA . LEU A 1 88 ? -3.547 -6.313 3.923 1.00 95.25 88 LEU A CA 1
ATOM 633 C C . LEU A 1 88 ? -2.824 -7.640 4.170 1.00 95.25 88 LEU A C 1
ATOM 635 O O . LEU A 1 88 ? -1.599 -7.637 4.213 1.00 95.25 88 LEU A O 1
ATOM 639 N N . ASP A 1 89 ? -3.535 -8.767 4.237 1.00 94.56 89 ASP A N 1
ATOM 640 C CA . ASP A 1 89 ? -2.918 -10.093 4.383 1.00 94.56 89 ASP A CA 1
ATOM 641 C C . ASP A 1 89 ? -1.963 -10.408 3.219 1.00 94.56 89 ASP A C 1
ATOM 643 O O . ASP A 1 89 ? -0.864 -10.920 3.434 1.00 94.56 89 ASP A O 1
ATOM 647 N N . MET A 1 90 ? -2.338 -10.049 1.984 1.00 97.12 90 MET A N 1
ATOM 648 C CA . MET A 1 90 ? -1.462 -10.180 0.813 1.00 97.12 90 MET A CA 1
ATOM 649 C C . MET A 1 90 ? -0.210 -9.308 0.939 1.00 97.12 90 MET A C 1
ATOM 651 O O . MET A 1 90 ? 0.897 -9.783 0.680 1.00 97.12 90 MET A O 1
ATOM 655 N N . ALA A 1 91 ? -0.367 -8.045 1.347 1.00 96.75 91 ALA A N 1
ATOM 656 C CA . ALA A 1 91 ? 0.757 -7.135 1.548 1.00 96.75 91 ALA A CA 1
ATOM 657 C C . ALA A 1 91 ? 1.693 -7.639 2.657 1.00 96.75 91 ALA A C 1
ATOM 659 O O . ALA A 1 91 ? 2.910 -7.627 2.488 1.00 96.75 91 ALA A O 1
ATOM 660 N N . VAL A 1 92 ? 1.135 -8.146 3.760 1.00 94.31 92 VAL A N 1
ATOM 661 C CA . VAL A 1 92 ? 1.885 -8.750 4.868 1.00 94.31 92 VAL A CA 1
ATOM 662 C C . VAL A 1 92 ? 2.657 -9.976 4.397 1.00 94.31 92 VAL A C 1
ATOM 664 O O . VAL A 1 92 ? 3.859 -10.055 4.640 1.00 94.31 92 VAL A O 1
ATOM 667 N N . ALA A 1 93 ? 2.011 -10.895 3.678 1.00 94.81 93 ALA A N 1
ATOM 668 C CA . ALA A 1 93 ? 2.670 -12.082 3.140 1.00 94.81 93 ALA A CA 1
ATOM 669 C C . ALA A 1 93 ? 3.816 -11.709 2.184 1.00 94.81 93 ALA A C 1
ATOM 671 O O . ALA A 1 93 ? 4.913 -12.260 2.275 1.00 94.81 93 ALA A O 1
ATOM 672 N N . ALA A 1 94 ? 3.596 -10.726 1.308 1.00 94.88 94 ALA A N 1
ATOM 673 C CA . ALA A 1 94 ? 4.632 -10.217 0.417 1.00 94.88 94 ALA A CA 1
ATOM 674 C C . ALA A 1 94 ? 5.768 -9.509 1.184 1.00 94.88 94 ALA A C 1
ATOM 676 O O . ALA A 1 94 ? 6.933 -9.662 0.824 1.00 94.88 94 ALA A O 1
ATOM 677 N N . GLY A 1 95 ? 5.462 -8.779 2.259 1.00 92.94 95 GLY A N 1
ATOM 678 C CA . GLY A 1 95 ? 6.464 -8.151 3.121 1.00 92.94 95 GLY A CA 1
ATOM 679 C C . GLY A 1 95 ? 7.308 -9.178 3.877 1.00 92.94 95 GLY A C 1
ATOM 680 O O . GLY A 1 95 ? 8.525 -9.037 3.952 1.00 92.94 95 GLY A O 1
ATOM 681 N N . GLN A 1 96 ? 6.687 -10.254 4.367 1.00 91.25 96 GLN A N 1
ATOM 682 C CA . GLN A 1 96 ? 7.367 -11.359 5.052 1.00 91.25 96 GLN A CA 1
ATOM 683 C C . GLN A 1 96 ? 8.240 -12.210 4.123 1.00 91.25 96 GLN A C 1
ATOM 685 O O . GLN A 1 96 ? 9.200 -12.818 4.591 1.00 91.25 96 GLN A O 1
ATOM 690 N N . ALA A 1 97 ? 7.970 -12.218 2.813 1.00 90.38 97 ALA A N 1
ATOM 691 C CA . ALA A 1 97 ? 8.894 -12.783 1.825 1.00 90.38 97 ALA A CA 1
ATOM 692 C C . ALA A 1 97 ? 10.237 -12.021 1.770 1.00 90.38 97 ALA A C 1
ATOM 694 O O . ALA A 1 97 ? 11.216 -12.521 1.216 1.00 90.38 97 ALA A O 1
ATOM 695 N N . GLY A 1 98 ? 10.297 -10.826 2.367 1.00 82.31 98 GLY A N 1
ATOM 696 C CA . GLY A 1 98 ? 11.526 -10.163 2.793 1.00 82.31 98 GLY A CA 1
ATOM 697 C C . GLY A 1 98 ? 12.235 -9.333 1.730 1.00 82.31 98 GLY A C 1
ATOM 698 O O . GLY A 1 98 ? 13.109 -8.550 2.084 1.00 82.31 98 GLY A O 1
ATOM 699 N N . SER A 1 99 ? 11.881 -9.447 0.445 1.00 89.38 99 SER A N 1
ATOM 700 C CA . SER A 1 99 ? 12.581 -8.652 -0.573 1.00 89.38 99 SER A CA 1
ATOM 701 C C . SER A 1 99 ? 12.107 -7.200 -0.540 1.00 89.38 99 SER A C 1
ATOM 703 O O . SER A 1 99 ? 12.932 -6.294 -0.480 1.00 89.38 99 SER A O 1
ATOM 705 N N . PHE A 1 100 ? 10.791 -6.962 -0.544 1.00 96.06 100 PHE A N 1
ATOM 706 C CA . PHE A 1 100 ? 10.193 -5.621 -0.531 1.00 96.06 100 PHE A CA 1
ATOM 707 C C . PHE A 1 100 ? 9.257 -5.469 0.673 1.00 96.06 100 PHE A C 1
ATOM 709 O O . PHE A 1 100 ? 8.178 -6.054 0.688 1.00 96.06 100 PHE A O 1
ATOM 716 N N . GLU A 1 101 ? 9.684 -4.726 1.694 1.00 94.62 101 GLU A N 1
ATOM 717 C CA . GLU A 1 101 ? 9.011 -4.651 3.001 1.00 94.62 101 GLU A CA 1
ATOM 718 C C . GLU A 1 101 ? 7.774 -3.728 3.005 1.00 94.62 101 GLU A C 1
ATOM 720 O O . GLU A 1 101 ? 7.609 -2.865 2.140 1.00 94.62 101 GLU A O 1
ATOM 725 N N . LEU A 1 102 ? 6.917 -3.862 4.026 1.00 95.50 102 LEU A N 1
ATOM 726 C CA . LEU A 1 102 ? 5.662 -3.104 4.167 1.00 95.50 102 LEU A CA 1
ATOM 727 C C . LEU A 1 102 ? 5.848 -1.579 4.191 1.00 95.50 102 LEU A C 1
ATOM 729 O O . LEU A 1 102 ? 5.045 -0.864 3.598 1.00 95.50 102 LEU A O 1
ATOM 733 N N . ALA A 1 103 ? 6.911 -1.069 4.819 1.00 95.25 103 ALA A N 1
ATOM 734 C CA . ALA A 1 103 ? 7.199 0.369 4.833 1.00 95.25 103 ALA A CA 1
ATOM 735 C C . ALA A 1 103 ? 7.459 0.913 3.411 1.00 95.25 103 ALA A C 1
ATOM 737 O O . ALA A 1 103 ? 6.979 1.987 3.029 1.00 95.25 103 ALA A O 1
ATOM 738 N N . TYR A 1 104 ? 8.148 0.127 2.576 1.00 97.25 104 TYR A N 1
ATOM 739 C CA . TYR A 1 104 ? 8.335 0.453 1.164 1.00 97.25 104 TYR A CA 1
ATOM 740 C C . TYR A 1 104 ? 7.029 0.306 0.382 1.00 97.25 104 TYR A C 1
ATOM 742 O O . TYR A 1 104 ? 6.725 1.148 -0.458 1.00 97.25 104 TYR A O 1
ATOM 750 N N . MET A 1 105 ? 6.198 -0.690 0.691 1.00 97.50 105 MET A N 1
ATOM 751 C CA . MET A 1 105 ? 4.860 -0.793 0.102 1.00 97.50 105 MET A CA 1
ATOM 752 C C . MET A 1 105 ? 4.002 0.436 0.401 1.00 97.50 105 MET A C 1
ATOM 754 O O . MET A 1 105 ? 3.428 1.004 -0.525 1.00 97.50 105 MET A O 1
ATOM 758 N N . ALA A 1 106 ? 3.959 0.905 1.647 1.00 96.69 106 ALA A N 1
ATOM 759 C CA . ALA A 1 106 ? 3.219 2.110 2.017 1.00 96.69 106 ALA A CA 1
ATOM 760 C C . ALA A 1 106 ? 3.707 3.363 1.265 1.00 96.69 106 ALA A C 1
ATOM 762 O O . ALA A 1 106 ? 2.900 4.223 0.910 1.00 96.69 106 ALA A O 1
ATOM 763 N N . SER A 1 107 ? 5.008 3.434 0.968 1.00 96.81 107 SER A N 1
ATOM 764 C CA . SER A 1 107 ? 5.628 4.545 0.232 1.00 96.81 107 SER A CA 1
ATOM 765 C C . SER A 1 107 ? 5.403 4.474 -1.286 1.00 96.81 107 SER A C 1
ATOM 767 O O . SER A 1 107 ? 5.208 5.497 -1.948 1.00 96.81 107 SER A O 1
ATOM 769 N N . TRP A 1 108 ? 5.420 3.270 -1.863 1.00 98.12 108 TRP A N 1
ATOM 770 C CA . TRP A 1 108 ? 5.478 3.074 -3.316 1.00 98.12 108 TRP A CA 1
ATOM 771 C C . TRP A 1 108 ? 4.162 2.596 -3.940 1.00 98.12 108 TRP A C 1
ATOM 773 O O . TRP A 1 108 ? 3.862 2.980 -5.073 1.00 98.12 108 TRP A O 1
ATOM 783 N N . LEU A 1 109 ? 3.329 1.832 -3.227 1.00 97.81 109 LEU A N 1
ATOM 784 C CA . LEU A 1 109 ? 2.063 1.330 -3.773 1.00 97.81 109 LEU A CA 1
ATOM 785 C C . LEU A 1 109 ? 1.115 2.435 -4.264 1.00 97.81 109 LEU A C 1
ATOM 787 O O . LEU A 1 109 ? 0.526 2.229 -5.323 1.00 97.81 109 LEU A O 1
ATOM 791 N N . PRO A 1 110 ? 0.963 3.608 -3.612 1.00 95.56 110 PRO A N 1
ATOM 792 C CA . PRO A 1 110 ? 0.046 4.637 -4.108 1.00 95.56 110 PRO A CA 1
ATOM 793 C C . PRO A 1 110 ? 0.349 5.075 -5.550 1.00 95.56 110 PRO A C 1
ATOM 795 O O . PRO A 1 110 ? -0.540 5.094 -6.404 1.00 95.56 110 PRO A O 1
ATOM 798 N N . GLN A 1 111 ? 1.617 5.365 -5.846 1.00 96.81 111 GLN A N 1
ATOM 799 C CA . GLN A 1 111 ? 2.065 5.765 -7.185 1.00 96.81 111 GLN A CA 1
ATOM 800 C C . GLN A 1 111 ? 2.105 4.587 -8.167 1.00 96.81 111 GLN A C 1
ATOM 802 O O . GLN A 1 111 ? 1.723 4.743 -9.328 1.00 96.81 111 GLN A O 1
ATOM 807 N N . GLN A 1 112 ? 2.493 3.393 -7.710 1.00 97.81 112 GLN A N 1
ATOM 808 C CA . GLN A 1 112 ? 2.479 2.190 -8.545 1.00 97.81 112 GLN A CA 1
ATOM 809 C C . GLN A 1 112 ? 1.063 1.822 -8.970 1.00 97.81 112 GLN A C 1
ATOM 811 O O . GLN A 1 112 ? 0.845 1.525 -10.138 1.00 97.81 112 GLN A O 1
ATOM 816 N N . MET A 1 113 ? 0.086 1.901 -8.069 1.00 97.38 113 MET A N 1
ATOM 817 C CA . MET A 1 113 ? -1.315 1.652 -8.393 1.00 97.38 113 MET A CA 1
ATOM 818 C C . MET A 1 113 ? -1.870 2.705 -9.352 1.00 97.38 113 MET A C 1
ATOM 820 O O . MET A 1 113 ? -2.552 2.354 -10.313 1.00 97.38 113 MET A O 1
ATOM 824 N N . ALA A 1 114 ? -1.526 3.983 -9.176 1.00 94.94 114 ALA A N 1
ATOM 825 C CA . ALA A 1 114 ? -1.919 5.022 -10.128 1.00 94.94 114 ALA A CA 1
ATOM 826 C C . ALA A 1 114 ? -1.360 4.767 -11.547 1.00 94.94 114 ALA A C 1
ATOM 828 O O . ALA A 1 114 ? -2.074 4.946 -12.538 1.00 94.94 114 ALA A O 1
ATOM 829 N N . ALA A 1 115 ? -0.105 4.317 -11.661 1.00 95.81 115 ALA A N 1
ATOM 830 C CA . ALA A 1 115 ? 0.506 3.952 -12.941 1.00 95.81 115 ALA A CA 1
ATOM 831 C C . ALA A 1 115 ? -0.081 2.649 -13.516 1.00 95.81 115 ALA A C 1
ATOM 833 O O . ALA A 1 115 ? -0.415 2.571 -14.696 1.00 95.81 115 ALA A O 1
ATOM 834 N N . ALA A 1 116 ? -0.274 1.635 -12.676 1.00 95.81 116 ALA A N 1
ATOM 835 C CA . ALA A 1 116 ? -0.816 0.337 -13.059 1.00 95.81 116 ALA A CA 1
ATOM 836 C C . ALA A 1 116 ? -2.268 0.428 -13.542 1.00 95.81 116 ALA A C 1
ATOM 838 O O . ALA A 1 116 ? -2.636 -0.250 -14.500 1.00 95.81 116 ALA A O 1
ATOM 839 N N . LYS A 1 117 ? -3.067 1.332 -12.966 1.00 94.50 117 LYS A N 1
ATOM 840 C CA . LYS A 1 117 ? -4.427 1.630 -13.433 1.00 94.50 117 LYS A CA 1
ATOM 841 C C . LYS A 1 117 ? -4.457 2.127 -14.869 1.00 94.50 117 LYS A C 1
ATOM 843 O O . LYS A 1 117 ? -5.312 1.709 -15.645 1.00 94.50 117 LYS A O 1
ATOM 848 N N . GLN A 1 118 ? -3.494 2.962 -15.252 1.00 91.00 118 GLN A N 1
ATOM 849 C CA . GLN A 1 118 ? -3.342 3.400 -16.642 1.00 91.00 118 GLN A CA 1
ATOM 850 C C . GLN A 1 118 ? -2.941 2.239 -17.563 1.00 91.00 118 GLN A C 1
ATOM 852 O O . GLN A 1 118 ? -3.273 2.253 -18.744 1.00 91.00 118 GLN A O 1
ATOM 857 N N . ALA A 1 119 ? -2.274 1.217 -17.017 1.00 88.12 119 ALA A N 1
ATOM 858 C CA . ALA A 1 119 ? -1.928 -0.024 -17.710 1.00 88.12 119 ALA A CA 1
ATOM 859 C C . ALA A 1 119 ? -3.056 -1.071 -17.711 1.00 88.12 119 ALA A C 1
ATOM 861 O O . ALA A 1 119 ? -2.853 -2.185 -18.189 1.00 88.12 119 ALA A O 1
ATOM 862 N N . GLY A 1 120 ? -4.239 -0.733 -17.189 1.00 89.56 120 GLY A N 1
ATOM 863 C CA . GLY A 1 120 ? -5.391 -1.633 -17.129 1.00 89.56 120 GLY A CA 1
ATOM 864 C C . GLY A 1 120 ? -5.373 -2.618 -15.957 1.00 89.56 120 GLY A C 1
ATOM 865 O O . GLY A 1 120 ? -6.195 -3.532 -15.932 1.00 89.56 120 GLY A O 1
ATOM 866 N N . LEU A 1 121 ? -4.469 -2.457 -14.985 1.00 94.50 121 LEU A N 1
ATOM 867 C CA . LEU A 1 121 ? -4.493 -3.219 -13.737 1.00 94.50 121 LEU A CA 1
ATOM 868 C C . LEU A 1 121 ? -5.339 -2.488 -12.691 1.00 94.50 121 LEU A C 1
ATOM 870 O O . LEU A 1 121 ? -5.165 -1.301 -12.437 1.00 94.50 121 LEU A O 1
ATOM 874 N N . SER A 1 122 ? -6.225 -3.216 -12.033 1.00 95.12 122 SER A N 1
ATOM 875 C CA . SER A 1 122 ? -7.044 -2.724 -10.924 1.00 95.12 122 SER A CA 1
ATOM 876 C C . SER A 1 122 ? -7.476 -3.911 -10.068 1.00 95.12 122 SER A C 1
ATOM 878 O O . SER A 1 122 ? -6.983 -5.013 -10.300 1.00 95.12 122 SER A O 1
ATOM 880 N N . SER A 1 123 ? -8.409 -3.696 -9.134 1.00 96.75 123 SER A N 1
ATOM 881 C CA . SER A 1 123 ? -8.972 -4.731 -8.259 1.00 96.75 123 SER A CA 1
ATOM 882 C C . SER A 1 123 ? -7.916 -5.484 -7.441 1.00 96.75 123 SER A C 1
ATOM 884 O O . SER A 1 123 ? -6.741 -5.106 -7.384 1.00 96.75 123 SER A O 1
ATOM 886 N N . ILE A 1 124 ? -8.348 -6.523 -6.728 1.00 97.81 124 ILE A N 1
ATOM 887 C CA . ILE A 1 124 ? -7.464 -7.298 -5.858 1.00 97.81 124 ILE A CA 1
ATOM 888 C C . ILE A 1 124 ? -6.454 -8.126 -6.665 1.00 97.81 124 ILE A C 1
ATOM 890 O O . ILE A 1 124 ? -5.320 -8.313 -6.234 1.00 97.81 124 ILE A O 1
ATOM 894 N N . GLU A 1 125 ? -6.817 -8.537 -7.880 1.00 97.06 125 GLU A N 1
ATOM 895 C CA . GLU A 1 125 ? -5.935 -9.254 -8.802 1.00 97.06 125 GLU A CA 1
ATOM 896 C C . GLU A 1 125 ? -4.796 -8.356 -9.300 1.00 97.06 125 GLU A C 1
ATOM 898 O O . GLU A 1 125 ? -3.647 -8.788 -9.396 1.00 97.06 125 GLU A O 1
ATOM 903 N N . GLY A 1 126 ? -5.081 -7.087 -9.613 1.00 97.50 126 GLY A N 1
ATOM 904 C CA . GLY A 1 126 ? -4.042 -6.114 -9.942 1.00 97.50 126 GLY A CA 1
ATOM 905 C C . GLY A 1 126 ? -3.139 -5.829 -8.747 1.00 97.50 126 GLY A C 1
ATOM 906 O O . GLY A 1 126 ? -1.932 -5.661 -8.927 1.00 97.50 126 GLY A O 1
ATOM 907 N N . PHE A 1 127 ? -3.706 -5.798 -7.536 1.00 98.25 127 PHE A N 1
ATOM 908 C CA . PHE A 1 127 ? -2.951 -5.583 -6.301 1.00 98.25 127 PHE A CA 1
ATOM 909 C C . PHE A 1 127 ? -1.935 -6.702 -6.068 1.00 98.25 127 PHE A C 1
ATOM 911 O O . PHE A 1 127 ? -0.745 -6.430 -5.928 1.00 98.25 127 PHE A O 1
ATOM 918 N N . GLU A 1 128 ? -2.376 -7.958 -6.139 1.00 97.94 128 GLU A N 1
ATOM 919 C CA . GLU A 1 128 ? -1.508 -9.136 -6.051 1.00 97.94 128 GLU A CA 1
ATOM 920 C C . GLU A 1 128 ? -0.377 -9.088 -7.090 1.00 97.94 128 GLU A C 1
ATOM 922 O O . GLU A 1 128 ? 0.794 -9.288 -6.756 1.00 97.94 128 GLU A O 1
ATOM 927 N N . ARG A 1 129 ? -0.695 -8.736 -8.344 1.00 97.25 129 ARG A N 1
ATOM 928 C CA . ARG A 1 129 ? 0.314 -8.587 -9.405 1.00 97.25 129 ARG A CA 1
ATOM 929 C C . ARG A 1 129 ? 1.350 -7.516 -9.080 1.00 97.25 129 ARG A C 1
ATOM 931 O O . ARG A 1 129 ? 2.526 -7.734 -9.363 1.00 97.25 129 ARG A O 1
ATOM 938 N N . LEU A 1 130 ? 0.949 -6.387 -8.492 1.00 97.25 130 LEU A N 1
ATOM 939 C CA . LEU A 1 130 ? 1.895 -5.356 -8.056 1.00 97.25 130 LEU A CA 1
ATOM 940 C C . LEU A 1 130 ? 2.790 -5.837 -6.918 1.00 97.25 130 LEU A C 1
ATOM 942 O O . LEU A 1 130 ? 3.989 -5.569 -6.943 1.00 97.25 130 LEU A O 1
ATOM 946 N N . LEU A 1 131 ? 2.244 -6.567 -5.946 1.00 97.62 131 LEU A N 1
ATOM 947 C CA . LEU A 1 131 ? 3.044 -7.138 -4.862 1.00 97.62 131 LEU A CA 1
ATOM 948 C C . LEU A 1 131 ? 4.100 -8.107 -5.403 1.00 97.62 131 LEU A C 1
ATOM 950 O O . LEU A 1 131 ? 5.274 -7.988 -5.054 1.00 97.62 131 LEU A O 1
ATOM 954 N N . ILE A 1 132 ? 3.711 -9.003 -6.314 1.00 96.31 132 ILE A N 1
ATOM 955 C CA . ILE A 1 132 ? 4.635 -9.929 -6.987 1.00 96.31 132 ILE A CA 1
ATOM 956 C C . ILE A 1 132 ? 5.676 -9.154 -7.801 1.00 96.31 132 ILE A C 1
ATOM 958 O O . ILE A 1 132 ? 6.871 -9.435 -7.706 1.00 96.31 132 ILE A O 1
ATOM 962 N N . ALA A 1 133 ? 5.247 -8.156 -8.578 1.00 96.50 133 ALA A N 1
ATOM 963 C CA . ALA A 1 133 ? 6.146 -7.341 -9.387 1.00 96.50 133 ALA A CA 1
ATOM 964 C C . ALA A 1 133 ? 7.165 -6.582 -8.529 1.00 96.50 133 ALA A C 1
ATOM 966 O O . ALA A 1 133 ? 8.324 -6.482 -8.924 1.00 96.50 133 ALA A O 1
ATOM 967 N N . ASN A 1 134 ? 6.773 -6.108 -7.343 1.00 97.62 134 ASN A N 1
ATOM 968 C CA . ASN A 1 134 ? 7.694 -5.501 -6.389 1.00 97.62 134 ASN A CA 1
ATOM 969 C C . ASN A 1 134 ? 8.750 -6.496 -5.915 1.00 97.62 134 ASN A C 1
ATOM 971 O O . ASN A 1 134 ? 9.927 -6.155 -5.955 1.00 97.62 134 ASN A O 1
ATOM 975 N N . GLN A 1 135 ? 8.374 -7.727 -5.547 1.00 95.25 135 GLN A N 1
ATOM 976 C CA . GLN A 1 135 ? 9.363 -8.751 -5.176 1.00 95.25 135 GLN A CA 1
ATOM 977 C C . GLN A 1 135 ? 10.355 -8.997 -6.322 1.00 95.25 135 GLN A C 1
ATOM 979 O O . GLN A 1 135 ? 11.561 -9.022 -6.096 1.00 95.25 135 GLN A O 1
ATOM 984 N N . GLN A 1 136 ? 9.872 -9.087 -7.565 1.00 94.69 136 GLN A N 1
ATOM 985 C CA . GLN A 1 136 ? 10.736 -9.320 -8.728 1.00 94.69 136 GLN A CA 1
ATOM 986 C C . GLN A 1 136 ? 11.641 -8.133 -9.062 1.00 94.69 136 GLN A C 1
ATOM 988 O O . GLN A 1 136 ? 12.838 -8.312 -9.276 1.00 94.69 136 GLN A O 1
ATOM 993 N N . ALA A 1 137 ? 11.108 -6.910 -9.048 1.00 95.81 137 ALA A N 1
ATOM 994 C CA . ALA A 1 137 ? 11.913 -5.698 -9.203 1.00 95.81 137 ALA A CA 1
ATOM 995 C C . ALA A 1 137 ? 13.000 -5.623 -8.122 1.00 95.81 137 ALA A C 1
ATOM 997 O O . ALA A 1 137 ? 14.097 -5.101 -8.342 1.00 95.81 137 ALA A O 1
ATOM 998 N N . ARG A 1 138 ? 12.701 -6.175 -6.946 1.00 96.44 138 ARG A N 1
ATOM 999 C CA . ARG A 1 138 ? 13.595 -6.172 -5.806 1.00 96.44 138 ARG A CA 1
ATOM 1000 C C . ARG A 1 138 ? 14.745 -7.172 -5.899 1.00 96.44 138 ARG A C 1
ATOM 1002 O O . ARG A 1 138 ? 15.828 -6.881 -5.408 1.00 96.44 138 ARG A O 1
ATOM 1009 N N . VAL A 1 139 ? 14.559 -8.278 -6.615 1.00 93.50 139 VAL A N 1
ATOM 1010 C CA . VAL A 1 139 ? 15.642 -9.228 -6.930 1.00 93.50 139 VAL A CA 1
ATOM 1011 C C . VAL A 1 139 ? 16.761 -8.564 -7.742 1.00 93.50 139 VAL A C 1
ATOM 1013 O O . VAL A 1 139 ? 17.926 -8.913 -7.573 1.00 93.50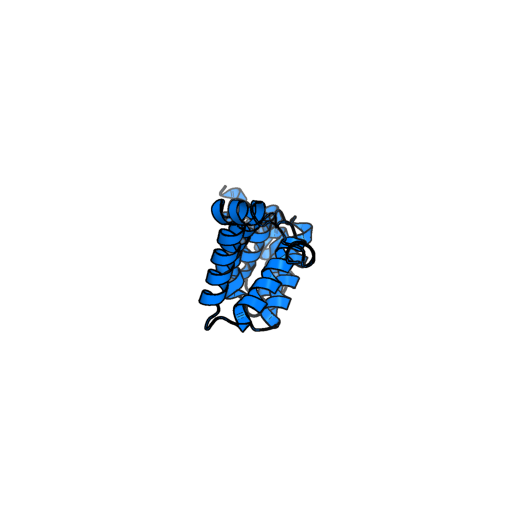 139 VAL A O 1
ATOM 1016 N N . THR A 1 140 ? 16.431 -7.610 -8.619 1.00 91.44 140 THR A N 1
ATOM 1017 C CA . THR A 1 140 ? 17.401 -7.039 -9.570 1.00 91.44 140 THR A CA 1
ATOM 1018 C C . THR A 1 140 ? 17.941 -5.663 -9.194 1.00 91.44 140 THR A C 1
ATOM 1020 O O . THR A 1 140 ? 19.050 -5.331 -9.599 1.00 91.44 140 THR A O 1
ATOM 1023 N N . ALA A 1 141 ? 17.177 -4.832 -8.479 1.00 96.38 141 ALA A N 1
ATOM 1024 C CA . ALA A 1 141 ? 17.657 -3.501 -8.078 1.00 96.38 141 ALA A CA 1
ATOM 1025 C C . ALA A 1 141 ? 18.614 -3.579 -6.867 1.00 96.38 141 ALA A C 1
ATOM 1027 O O . ALA A 1 141 ? 18.621 -4.581 -6.150 1.00 96.38 141 ALA A O 1
ATOM 1028 N N . GLY A 1 142 ? 19.367 -2.518 -6.582 1.00 95.94 142 GLY A N 1
ATOM 1029 C CA . GLY A 1 142 ? 20.251 -2.423 -5.415 1.00 95.94 142 GLY A CA 1
ATOM 1030 C C . GLY A 1 142 ? 19.532 -2.072 -4.109 1.00 95.94 142 GLY A C 1
ATOM 1031 O O . GLY A 1 142 ? 19.948 -2.528 -3.045 1.00 95.94 142 GLY A O 1
ATOM 1032 N N . THR A 1 143 ? 18.420 -1.328 -4.170 1.00 97.00 143 THR A N 1
ATOM 1033 C CA . THR A 1 143 ? 17.624 -0.932 -2.989 1.00 97.00 143 THR A CA 1
ATOM 1034 C C . THR A 1 143 ? 16.113 -1.043 -3.218 1.00 97.00 143 THR A C 1
ATOM 1036 O O . THR A 1 143 ? 15.640 -1.142 -4.353 1.00 97.00 143 THR A O 1
ATOM 1039 N N . SER A 1 144 ? 15.330 -1.035 -2.134 1.00 97.00 144 SER A N 1
ATOM 1040 C CA . SER A 1 144 ? 13.864 -1.057 -2.220 1.00 97.00 144 SER A CA 1
ATOM 1041 C C . SER A 1 144 ? 13.296 0.198 -2.861 1.00 97.00 144 SER A C 1
ATOM 1043 O O . SER A 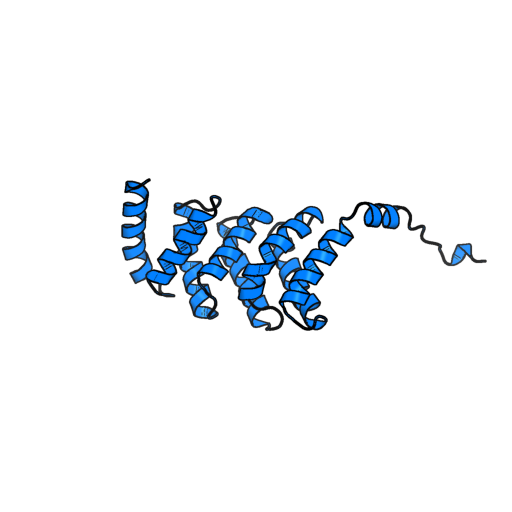1 144 ? 12.407 0.088 -3.698 1.00 97.00 144 SER A O 1
ATOM 1045 N N . ASP A 1 145 ? 13.866 1.367 -2.589 1.00 98.00 145 ASP A N 1
ATOM 1046 C CA . ASP A 1 145 ? 13.470 2.587 -3.294 1.00 98.00 145 ASP A CA 1
ATOM 1047 C C . ASP A 1 145 ? 13.761 2.506 -4.792 1.00 98.00 145 ASP A C 1
ATOM 1049 O O . ASP A 1 145 ? 12.929 2.892 -5.613 1.00 98.00 145 ASP A O 1
ATOM 1053 N N . GLU A 1 146 ? 14.903 1.927 -5.169 1.00 98.00 146 GLU A N 1
ATOM 1054 C CA . GLU A 1 146 ? 15.226 1.710 -6.575 1.00 98.00 146 GLU A CA 1
ATOM 1055 C C . GLU A 1 146 ? 14.229 0.745 -7.233 1.00 98.00 146 GLU A C 1
ATOM 1057 O O . GLU A 1 146 ? 13.732 1.034 -8.319 1.00 98.00 146 GLU A O 1
ATOM 1062 N N . ALA A 1 147 ? 13.861 -0.361 -6.579 1.00 97.81 147 ALA A N 1
ATOM 1063 C CA . ALA A 1 147 ? 12.843 -1.273 -7.108 1.00 97.81 147 ALA A CA 1
ATOM 1064 C C . ALA A 1 147 ? 11.469 -0.612 -7.241 1.00 97.81 147 ALA A C 1
ATOM 1066 O O . ALA A 1 147 ? 10.816 -0.764 -8.277 1.00 97.81 147 ALA A O 1
ATOM 1067 N N . GLY A 1 148 ? 11.051 0.135 -6.217 1.00 97.88 148 GLY A N 1
ATOM 1068 C CA . GLY A 1 148 ? 9.781 0.848 -6.208 1.00 97.88 148 GLY A CA 1
ATOM 1069 C C . GLY A 1 148 ? 9.690 1.820 -7.380 1.00 97.88 148 GLY A C 1
ATOM 1070 O O . GLY A 1 148 ? 8.729 1.771 -8.155 1.00 97.88 148 GLY A O 1
ATOM 1071 N N . ASN A 1 149 ? 10.742 2.620 -7.565 1.00 97.69 149 ASN A N 1
ATOM 1072 C CA . ASN A 1 149 ? 10.885 3.564 -8.669 1.00 97.69 149 ASN A CA 1
ATOM 1073 C C . ASN A 1 149 ? 10.969 2.869 -10.038 1.00 97.69 149 ASN A C 1
ATOM 1075 O O . ASN A 1 149 ? 10.315 3.288 -10.995 1.00 97.69 149 ASN A O 1
ATOM 1079 N N . ASN A 1 150 ? 11.740 1.785 -10.151 1.00 96.56 150 ASN A N 1
ATOM 1080 C CA . ASN A 1 150 ? 11.873 1.020 -11.392 1.00 96.56 150 ASN A CA 1
ATOM 1081 C C . ASN A 1 150 ? 10.526 0.451 -11.846 1.00 96.56 150 ASN A C 1
ATOM 1083 O O . ASN A 1 150 ? 10.216 0.513 -13.037 1.00 96.56 150 ASN A O 1
ATOM 1087 N N . LEU A 1 151 ? 9.702 -0.040 -10.914 1.00 96.69 151 LEU A N 1
ATOM 1088 C CA . LEU A 1 151 ? 8.371 -0.544 -11.242 1.00 96.69 151 LEU A CA 1
ATOM 1089 C C . LEU A 1 151 ? 7.430 0.577 -11.708 1.00 96.69 151 LEU A C 1
ATOM 1091 O O . LEU A 1 151 ? 6.740 0.401 -12.711 1.00 96.69 151 LEU A O 1
ATOM 1095 N N . VAL A 1 152 ? 7.442 1.748 -11.058 1.00 97.00 152 VAL A N 1
ATOM 1096 C CA . VAL A 1 152 ? 6.680 2.926 -11.526 1.00 97.00 152 VAL A CA 1
ATOM 1097 C C . VAL A 1 152 ? 7.088 3.301 -12.955 1.00 97.00 152 VAL A C 1
ATOM 1099 O O . VAL A 1 152 ? 6.230 3.468 -13.825 1.00 97.00 152 VAL A O 1
ATOM 1102 N N . ASN A 1 153 ? 8.395 3.358 -13.225 1.00 95.31 153 ASN A N 1
ATOM 1103 C CA . ASN A 1 153 ? 8.929 3.675 -14.549 1.00 95.31 153 ASN A CA 1
ATOM 1104 C C . ASN A 1 153 ? 8.545 2.631 -15.604 1.00 95.31 153 ASN A C 1
ATOM 1106 O O . ASN A 1 153 ? 8.213 2.992 -16.734 1.00 95.31 153 ASN A O 1
ATOM 1110 N N . LEU A 1 154 ? 8.580 1.343 -15.255 1.00 94.69 154 LEU A N 1
ATOM 1111 C CA . LEU A 1 154 ? 8.163 0.262 -16.146 1.00 94.69 154 LEU A CA 1
ATOM 1112 C C . LEU A 1 154 ? 6.681 0.395 -16.518 1.00 94.69 154 LEU A C 1
ATOM 1114 O O . LEU A 1 154 ? 6.348 0.377 -17.703 1.00 94.69 154 LEU A O 1
ATOM 1118 N N . LEU A 1 155 ? 5.809 0.579 -15.524 1.00 94.69 155 LEU A N 1
ATOM 1119 C CA . LEU A 1 155 ? 4.366 0.734 -15.734 1.00 94.69 155 LEU A CA 1
ATOM 1120 C C . LEU A 1 155 ? 4.055 1.948 -16.618 1.00 94.69 155 LEU A C 1
ATOM 1122 O O . LEU A 1 155 ? 3.256 1.836 -17.546 1.00 94.69 155 LEU A O 1
ATOM 1126 N N . GLY A 1 156 ? 4.736 3.077 -16.395 1.00 93.19 156 GLY A N 1
ATOM 1127 C CA . GLY A 1 156 ? 4.600 4.267 -17.240 1.00 93.19 156 GLY A CA 1
ATOM 1128 C C . GLY A 1 156 ? 5.110 4.067 -18.674 1.00 93.19 156 GLY A C 1
ATOM 1129 O O . GLY A 1 156 ? 4.526 4.588 -19.622 1.00 93.19 156 GLY A O 1
ATOM 1130 N N . LYS A 1 157 ? 6.178 3.284 -18.874 1.00 90.75 157 LYS A N 1
ATOM 1131 C CA . LYS A 1 157 ? 6.710 2.990 -20.217 1.00 90.75 157 LYS A CA 1
ATOM 1132 C C . LYS A 1 157 ? 5.808 2.062 -21.022 1.00 90.75 157 LYS A C 1
ATOM 1134 O O . LYS A 1 157 ? 5.690 2.260 -22.229 1.00 90.75 157 LYS A O 1
ATOM 1139 N N . ILE A 1 158 ? 5.180 1.074 -20.383 1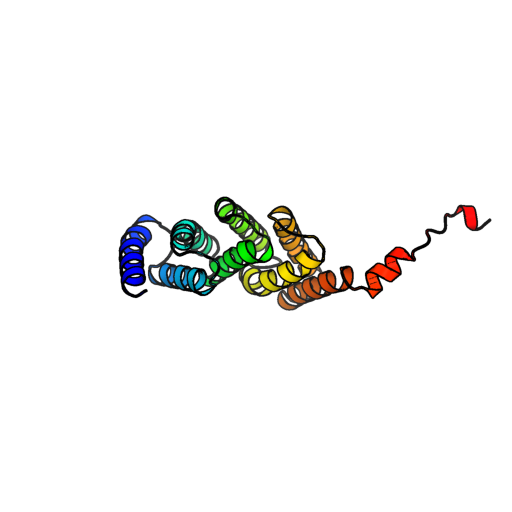.00 87.56 158 ILE A N 1
ATOM 1140 C CA . ILE A 1 158 ? 4.269 0.134 -21.059 1.00 87.56 158 ILE A CA 1
ATOM 1141 C C . ILE A 1 158 ? 3.025 0.861 -21.586 1.00 87.56 158 ILE A C 1
ATOM 1143 O O . ILE A 1 158 ? 2.518 0.520 -22.649 1.00 87.56 158 ILE A O 1
ATOM 1147 N N . THR A 1 159 ? 2.561 1.896 -20.888 1.00 84.88 159 THR A N 1
ATOM 1148 C CA . THR A 1 159 ? 1.390 2.686 -21.298 1.00 84.88 159 THR A CA 1
ATOM 1149 C C . THR A 1 159 ? 1.724 3.855 -22.215 1.00 84.88 159 THR A C 1
ATOM 1151 O O . THR A 1 159 ? 0.815 4.470 -22.778 1.00 84.88 159 THR A O 1
ATOM 1154 N N . ALA A 1 160 ? 3.009 4.167 -22.401 1.00 84.88 160 ALA A N 1
ATOM 1155 C CA . ALA A 1 160 ? 3.438 5.285 -23.224 1.00 84.88 160 ALA A CA 1
ATOM 1156 C C . ALA A 1 160 ? 2.951 5.135 -24.673 1.00 84.88 160 ALA A C 1
ATOM 1158 O O . ALA A 1 160 ? 3.022 4.064 -25.281 1.00 84.88 160 ALA A O 1
ATOM 1159 N N . LYS A 1 161 ? 2.485 6.247 -25.253 1.00 78.94 161 LYS A N 1
ATOM 1160 C CA . LYS A 1 161 ? 1.962 6.294 -26.625 1.00 78.94 161 LYS A CA 1
ATOM 1161 C C . LYS A 1 161 ? 2.959 5.729 -27.639 1.00 78.94 161 LYS A C 1
ATOM 1163 O O . LYS A 1 161 ? 2.577 4.891 -28.444 1.00 78.94 161 LYS A O 1
ATOM 1168 N N . GLU A 1 162 ? 4.222 6.146 -27.558 1.00 73.19 162 GLU A N 1
ATOM 1169 C CA . GLU A 1 162 ? 5.277 5.675 -28.461 1.00 73.19 162 GLU A CA 1
ATOM 1170 C C . GLU A 1 162 ? 5.472 4.156 -28.361 1.00 73.19 162 GLU A C 1
ATOM 1172 O O . GLU A 1 162 ? 5.567 3.476 -29.378 1.00 73.19 162 GLU A O 1
ATOM 1177 N N . THR A 1 163 ? 5.477 3.604 -27.146 1.00 76.06 163 THR A N 1
ATOM 1178 C CA . THR A 1 163 ? 5.564 2.157 -26.918 1.00 76.06 163 THR A CA 1
ATOM 1179 C C . THR A 1 163 ? 4.389 1.431 -27.569 1.00 76.06 163 THR A C 1
ATOM 1181 O O . THR A 1 163 ? 4.589 0.473 -28.313 1.00 76.06 163 THR A O 1
ATOM 1184 N N . ASN A 1 164 ? 3.168 1.928 -27.366 1.00 77.50 164 ASN A N 1
ATOM 1185 C CA . ASN A 1 164 ? 1.964 1.371 -27.980 1.00 77.50 164 ASN A CA 1
ATOM 1186 C C . ASN A 1 164 ? 1.985 1.458 -29.516 1.00 77.50 164 ASN A C 1
ATOM 1188 O O . ASN A 1 164 ? 1.551 0.527 -30.189 1.00 77.50 164 ASN A O 1
ATOM 1192 N N . GLU A 1 165 ? 2.495 2.550 -30.087 1.00 79.69 165 GLU A N 1
ATOM 1193 C CA . GLU A 1 165 ? 2.671 2.704 -31.537 1.00 79.69 165 GLU A CA 1
ATOM 1194 C C . GLU A 1 165 ? 3.732 1.744 -32.084 1.00 79.69 165 GLU A C 1
ATOM 1196 O O . GLU A 1 165 ? 3.493 1.084 -33.094 1.00 79.69 165 GLU A O 1
ATOM 1201 N N . ARG A 1 166 ? 4.866 1.593 -31.388 1.00 79.12 166 ARG A N 1
ATOM 1202 C CA . ARG A 1 166 ? 5.904 0.615 -31.742 1.00 79.12 166 ARG A CA 1
ATOM 1203 C C . ARG A 1 166 ? 5.349 -0.805 -31.731 1.00 79.12 166 ARG A C 1
ATOM 1205 O O . ARG A 1 166 ? 5.569 -1.513 -32.703 1.00 79.12 166 ARG A O 1
ATOM 1212 N N . PHE A 1 167 ? 4.595 -1.193 -30.698 1.00 80.31 167 PHE A N 1
ATOM 1213 C CA . PHE A 1 167 ? 3.973 -2.520 -30.614 1.00 80.31 167 PHE A CA 1
ATOM 1214 C C . PHE A 1 167 ? 2.950 -2.775 -31.727 1.00 80.31 167 PHE A C 1
ATOM 1216 O O . PHE A 1 167 ? 2.917 -3.877 -32.267 1.00 80.31 167 PHE A O 1
ATOM 1223 N N . LYS A 1 168 ? 2.152 -1.771 -32.116 1.00 81.38 168 LYS A N 1
ATOM 1224 C CA . LYS A 1 168 ? 1.217 -1.887 -33.253 1.00 81.38 168 LYS A CA 1
ATOM 1225 C C . LYS A 1 168 ? 1.922 -2.111 -34.589 1.00 81.38 168 LYS A C 1
ATOM 1227 O O . LYS A 1 168 ? 1.362 -2.766 -35.458 1.00 81.38 168 LYS A O 1
ATOM 1232 N N . ASN A 1 169 ? 3.127 -1.569 -34.734 1.00 80.50 169 ASN A N 1
ATOM 1233 C CA . ASN A 1 169 ? 3.919 -1.651 -35.956 1.00 80.50 169 ASN A CA 1
ATOM 1234 C C . ASN A 1 169 ? 4.912 -2.830 -35.945 1.00 80.50 169 ASN A C 1
ATOM 1236 O O . ASN A 1 169 ? 5.772 -2.902 -36.822 1.00 80.50 169 ASN A O 1
ATOM 1240 N N . ILE A 1 170 ? 4.833 -3.741 -34.962 1.00 79.44 170 ILE A N 1
ATOM 1241 C CA . ILE A 1 170 ? 5.591 -4.996 -35.007 1.00 79.44 170 ILE A CA 1
ATOM 1242 C C . ILE A 1 170 ? 4.941 -5.896 -36.057 1.00 79.44 170 ILE A C 1
ATOM 1244 O O . ILE A 1 170 ? 3.933 -6.551 -35.802 1.00 79.44 170 ILE A O 1
ATOM 1248 N N . GLU A 1 171 ? 5.548 -5.951 -37.237 1.00 74.88 171 GLU A N 1
ATOM 1249 C CA . GLU A 1 171 ? 5.282 -7.003 -38.210 1.00 74.88 171 GLU A CA 1
ATOM 1250 C C . GLU A 1 171 ? 6.077 -8.250 -37.815 1.00 74.88 171 GLU A C 1
ATOM 1252 O O . GLU A 1 171 ? 7.311 -8.240 -37.757 1.00 74.88 171 GLU A O 1
ATOM 1257 N N . TYR A 1 172 ? 5.367 -9.336 -37.514 1.00 69.44 172 TYR A N 1
ATOM 1258 C CA . TYR A 1 172 ? 5.997 -10.632 -37.310 1.00 69.44 172 TYR A CA 1
ATOM 1259 C C . TYR A 1 172 ? 6.472 -11.146 -38.669 1.00 69.44 172 TYR A C 1
ATOM 1261 O O . TYR A 1 172 ? 5.666 -11.611 -39.470 1.00 69.44 172 TYR A O 1
ATOM 1269 N N . LYS A 1 173 ? 7.776 -11.057 -38.944 1.00 65.12 173 LYS A N 1
ATOM 1270 C CA . LYS A 1 173 ? 8.353 -11.766 -40.087 1.00 65.12 173 LYS A CA 1
ATOM 1271 C C . LYS A 1 173 ? 8.368 -13.251 -39.758 1.00 65.12 173 LYS A C 1
ATOM 1273 O O . LYS A 1 173 ? 9.111 -13.676 -38.871 1.00 65.12 173 LYS A O 1
ATOM 1278 N N . SER A 1 174 ? 7.527 -14.016 -40.445 1.00 59.91 174 SER A N 1
ATOM 1279 C CA . SER A 1 174 ? 7.593 -15.470 -40.381 1.00 59.91 174 SER A CA 1
ATOM 1280 C C . SER A 1 174 ? 8.925 -15.933 -40.985 1.00 59.91 174 SER A C 1
ATOM 1282 O O . SER A 1 174 ? 9.498 -15.266 -41.848 1.00 59.91 174 SER A O 1
ATOM 1284 N N . VAL A 1 175 ? 9.447 -17.072 -40.526 1.00 63.00 175 VAL A N 1
ATOM 1285 C CA . VAL A 1 175 ? 10.678 -17.664 -41.087 1.00 63.00 175 VAL A CA 1
ATOM 1286 C C . VAL A 1 175 ? 10.481 -18.056 -42.566 1.00 63.00 175 VAL A C 1
ATOM 1288 O O . VAL A 1 175 ? 11.456 -18.187 -43.297 1.00 63.00 175 VAL A O 1
ATOM 1291 N N . GLU A 1 176 ? 9.232 -18.172 -43.025 1.00 61.38 176 GLU A N 1
ATOM 1292 C CA . GLU A 1 176 ? 8.861 -18.501 -44.408 1.00 61.38 176 GLU A CA 1
ATOM 1293 C C . GLU A 1 176 ? 9.044 -17.318 -45.380 1.00 61.38 176 GLU A C 1
ATOM 1295 O O . GLU A 1 176 ? 9.213 -17.543 -46.572 1.00 61.38 176 GLU A O 1
ATOM 1300 N N . ASP A 1 177 ? 9.119 -16.074 -44.892 1.00 58.22 177 ASP A N 1
ATOM 1301 C CA . ASP A 1 177 ? 9.323 -14.876 -45.730 1.00 58.22 177 ASP A CA 1
ATOM 1302 C C . ASP A 1 177 ? 10.810 -14.574 -46.031 1.00 58.22 177 ASP A C 1
ATOM 1304 O O . ASP A 1 177 ? 11.143 -13.502 -46.546 1.00 58.22 177 ASP A O 1
ATOM 1308 N N . GLN A 1 178 ? 11.730 -15.476 -45.659 1.00 55.84 178 GLN A N 1
ATOM 1309 C CA . GLN A 1 178 ? 13.184 -15.314 -45.843 1.00 55.84 178 GLN A CA 1
ATOM 1310 C C . GLN A 1 178 ? 13.818 -16.298 -46.844 1.00 55.84 178 GLN A C 1
ATOM 1312 O O . GLN A 1 178 ? 15.044 -16.309 -46.977 1.00 55.84 178 GLN A O 1
ATOM 1317 N N . THR A 1 179 ? 13.015 -17.091 -47.558 1.00 47.16 179 THR A N 1
ATOM 1318 C CA . THR A 1 179 ? 13.458 -17.965 -48.665 1.00 47.16 179 THR A CA 1
ATOM 1319 C C . THR A 1 179 ? 12.871 -17.515 -49.987 1.00 47.16 179 THR A C 1
ATOM 1321 O O . THR A 1 179 ? 13.632 -17.487 -50.978 1.00 47.16 179 THR A O 1
#